Protein AF-A0A2D7BC66-F1 (afdb_monomer)

Mean predicted aligned error: 8.68 Å

Radius of gyration: 22.83 Å; Cα contacts (8 Å, |Δi|>4): 264; chains: 1; bounding box: 59×32×84 Å

Secondary structure (DSSP, 8-state):
--------------------PPPEEEP-SSHHHHHHHHHHHHHTTS---S-EEEEEEEEEEES-SSSSPPEEEEEEEEEE-GGGHHHHHHHT-SB-S-------SSS--TTSPPHHHHTTSEEE-SHHHHS-SSEEEEE-TTSSEEEEEEE--

Foldseek 3Di:
DDDDDDDDDPPPPPPPPPCQPWDKAFFDPDQVRQQVVLCVQQVVQDDDQAGWPGKGKMKIWHDPCPPHDIKIKIKMKTFGDLVRLVSVVVQLPDWDDDADDDDDPNDDDPPGDDPVQQVQWGWGQNCRRRVARDHTWTHGPVSTMIITIGMDD

pLDDT: mean 86.62, std 17.46, range [36.81, 98.62]

Structure (mmCIF, N/CA/C/O backbone):
data_AF-A0A2D7BC66-F1
#
_entry.id   AF-A0A2D7BC66-F1
#
loop_
_atom_site.group_PDB
_atom_site.id
_atom_site.type_symbol
_atom_site.label_atom_id
_atom_site.label_alt_id
_atom_site.label_comp_id
_atom_site.label_asym_id
_atom_site.label_entity_id
_atom_site.label_seq_id
_atom_site.pdbx_PDB_ins_code
_atom_site.Cartn_x
_atom_site.Cartn_y
_atom_site.Cartn_z
_atom_site.occupancy
_atom_site.B_iso_or_equiv
_atom_site.auth_seq_id
_atom_site.auth_comp_id
_atom_site.auth_asym_id
_atom_site.auth_atom_id
_atom_site.pdbx_PDB_model_num
ATOM 1 N N . MET A 1 1 ? 43.177 4.931 -70.851 1.00 42.09 1 MET A N 1
ATOM 2 C CA . MET A 1 1 ? 43.224 5.609 -69.537 1.00 42.09 1 MET A CA 1
ATOM 3 C C . MET A 1 1 ? 41.878 5.384 -68.865 1.00 42.09 1 MET A C 1
ATOM 5 O O . MET A 1 1 ? 40.874 5.801 -69.422 1.00 42.09 1 MET A O 1
ATOM 9 N N . LYS A 1 2 ? 41.834 4.591 -67.786 1.00 36.81 2 LYS A N 1
ATOM 10 C CA . LYS A 1 2 ? 40.596 4.188 -67.096 1.00 36.81 2 LYS A CA 1
ATOM 11 C C . LYS A 1 2 ? 40.455 5.025 -65.825 1.00 36.81 2 LYS A C 1
ATOM 13 O O . LYS A 1 2 ? 41.292 4.911 -64.937 1.00 36.81 2 LYS A O 1
ATOM 18 N N . THR A 1 3 ? 39.434 5.870 -65.764 1.00 42.66 3 THR A N 1
ATOM 19 C CA . THR A 1 3 ? 39.144 6.736 -64.616 1.00 42.66 3 THR A CA 1
ATOM 20 C C . THR A 1 3 ? 38.435 5.910 -63.540 1.00 42.66 3 THR A C 1
ATOM 22 O O . THR A 1 3 ? 37.313 5.449 -63.748 1.00 42.66 3 THR A O 1
ATOM 25 N N . GLN A 1 4 ? 39.114 5.658 -62.420 1.00 43.38 4 GLN A N 1
ATOM 26 C CA . GLN A 1 4 ? 38.549 4.981 -61.251 1.00 43.38 4 GLN A CA 1
ATOM 27 C C . GLN A 1 4 ? 37.604 5.930 -60.508 1.00 43.38 4 GLN A C 1
ATOM 29 O O . GLN A 1 4 ? 38.013 6.995 -60.054 1.00 43.38 4 GLN A O 1
ATOM 34 N N . TRP A 1 5 ? 36.348 5.516 -60.364 1.00 40.91 5 TRP A N 1
ATOM 35 C CA . TRP A 1 5 ? 35.372 6.148 -59.485 1.00 40.91 5 TRP A CA 1
ATOM 36 C C . TRP A 1 5 ? 35.546 5.574 -58.078 1.00 40.91 5 TRP A C 1
ATOM 38 O O . TRP A 1 5 ? 35.277 4.395 -57.851 1.00 40.91 5 TRP A O 1
ATOM 48 N N . VAL A 1 6 ? 36.026 6.387 -57.139 1.00 44.31 6 VAL A N 1
ATOM 49 C CA . VAL A 1 6 ? 36.094 6.019 -55.721 1.00 44.31 6 VAL A CA 1
ATOM 50 C C . VAL A 1 6 ? 34.747 6.361 -55.084 1.00 44.31 6 VAL A C 1
ATOM 52 O O . VAL A 1 6 ? 34.442 7.525 -54.841 1.00 44.31 6 VAL A O 1
ATOM 55 N N . PHE A 1 7 ? 33.928 5.339 -54.837 1.00 41.66 7 PHE A N 1
ATOM 56 C CA . PHE A 1 7 ? 32.741 5.442 -53.990 1.00 41.66 7 PHE A CA 1
ATOM 57 C C . PHE A 1 7 ? 33.187 5.517 -52.524 1.00 41.66 7 PHE A C 1
ATOM 59 O O . PHE A 1 7 ? 33.643 4.528 -51.955 1.00 41.66 7 PHE A O 1
ATOM 66 N N . ILE A 1 8 ? 33.067 6.696 -51.912 1.00 46.84 8 ILE A N 1
ATOM 67 C CA . ILE A 1 8 ? 33.225 6.868 -50.465 1.00 46.84 8 ILE A CA 1
ATOM 68 C C . ILE A 1 8 ? 31.926 6.384 -49.816 1.00 46.84 8 ILE A C 1
ATOM 70 O O . ILE A 1 8 ? 30.905 7.068 -49.856 1.00 46.84 8 ILE A O 1
ATOM 74 N N . LEU A 1 9 ? 31.954 5.175 -49.254 1.00 46.19 9 LEU A N 1
ATOM 75 C CA . LEU A 1 9 ? 30.860 4.637 -48.453 1.00 46.19 9 LEU A CA 1
ATOM 76 C C . LEU A 1 9 ? 30.915 5.303 -47.069 1.00 46.19 9 LEU A C 1
ATOM 78 O O . LEU A 1 9 ? 31.783 4.995 -46.253 1.00 46.19 9 LEU A O 1
ATOM 82 N N . ALA A 1 10 ? 30.014 6.252 -46.818 1.00 47.22 10 ALA A N 1
ATOM 83 C CA . ALA A 1 10 ? 29.831 6.847 -45.502 1.00 47.22 10 ALA A CA 1
ATOM 84 C C . ALA A 1 10 ? 29.221 5.799 -44.557 1.00 47.22 10 ALA A C 1
ATOM 86 O O . ALA A 1 10 ? 28.026 5.515 -44.617 1.00 47.22 10 ALA A O 1
ATOM 87 N N . ILE A 1 11 ? 30.046 5.204 -43.694 1.00 47.75 11 ILE A N 1
ATOM 88 C CA . ILE A 1 11 ? 29.576 4.357 -42.595 1.00 47.75 11 ILE A CA 1
ATOM 89 C C . ILE A 1 11 ? 29.098 5.297 -41.486 1.00 47.75 11 ILE A C 1
ATOM 91 O O . ILE A 1 11 ? 29.863 5.715 -40.618 1.00 47.75 11 ILE A O 1
ATOM 95 N N . SER A 1 12 ? 27.823 5.676 -41.540 1.00 49.38 12 SER A N 1
ATOM 96 C CA . SER A 1 12 ? 27.121 6.269 -40.407 1.00 49.38 12 SER A CA 1
ATOM 97 C C . SER A 1 12 ? 26.876 5.168 -39.377 1.00 49.38 12 SER A C 1
ATOM 99 O O . SER A 1 12 ? 25.958 4.359 -39.493 1.00 49.38 12 SER A O 1
ATOM 101 N N . ILE A 1 13 ? 27.746 5.110 -38.369 1.00 56.00 13 ILE A N 1
ATOM 102 C CA . ILE A 1 13 ? 27.524 4.307 -37.167 1.00 56.00 13 ILE A CA 1
ATOM 103 C C . ILE A 1 13 ? 26.340 4.950 -36.443 1.00 56.00 13 ILE A C 1
ATOM 105 O O . ILE A 1 13 ? 26.496 5.920 -35.702 1.00 56.00 13 ILE A O 1
ATOM 109 N N . TRP A 1 14 ? 25.139 4.438 -36.705 1.00 41.75 14 TRP A N 1
ATOM 110 C CA . TRP A 1 14 ? 23.977 4.679 -35.864 1.00 41.75 14 TRP A CA 1
ATOM 111 C C . TRP A 1 14 ? 24.278 4.044 -34.510 1.00 41.75 14 TRP A C 1
ATOM 113 O O . TRP A 1 14 ? 24.073 2.851 -34.302 1.00 41.75 14 TRP A O 1
ATOM 123 N N . LEU A 1 15 ? 24.824 4.847 -33.598 1.00 44.25 15 LEU A N 1
ATOM 124 C CA . LEU A 1 15 ? 24.768 4.567 -32.175 1.00 44.25 15 LEU A CA 1
ATOM 125 C C . LEU A 1 15 ? 23.282 4.540 -31.818 1.00 44.25 15 LEU A C 1
ATOM 127 O O . LEU A 1 15 ? 22.674 5.580 -31.571 1.00 44.25 15 LEU A O 1
ATOM 131 N N . THR A 1 16 ? 22.674 3.355 -31.853 1.00 49.94 16 THR A N 1
ATOM 132 C CA . THR A 1 16 ? 21.426 3.103 -31.142 1.00 49.94 16 THR A CA 1
ATOM 133 C C . THR A 1 16 ? 21.728 3.419 -29.687 1.00 49.94 16 THR A C 1
ATOM 135 O O . THR A 1 16 ? 22.403 2.641 -29.010 1.00 49.94 16 THR A O 1
ATOM 138 N N . GLY A 1 17 ? 21.334 4.612 -29.241 1.00 42.91 17 GLY A N 1
ATOM 139 C CA . GLY A 1 17 ? 21.407 4.969 -27.837 1.00 42.91 17 GLY A CA 1
ATOM 140 C C . GLY A 1 17 ? 20.701 3.868 -27.064 1.00 42.91 17 GLY A C 1
ATOM 141 O O . GLY A 1 17 ? 19.546 3.566 -27.357 1.00 42.91 17 GLY A O 1
ATOM 142 N N . CYS A 1 18 ? 21.415 3.216 -26.145 1.00 50.28 18 CYS A N 1
ATOM 143 C CA . CYS A 1 18 ? 20.772 2.356 -25.167 1.00 50.28 18 CYS A CA 1
ATOM 144 C C . CYS A 1 18 ? 19.697 3.200 -24.491 1.00 50.28 18 CYS A C 1
ATOM 146 O O . CYS A 1 18 ? 20.008 4.199 -23.837 1.00 50.28 18 CYS A O 1
ATOM 148 N N . ASP A 1 19 ? 18.441 2.832 -24.718 1.00 47.06 19 ASP A N 1
ATOM 149 C CA . ASP A 1 19 ? 17.304 3.446 -24.064 1.00 47.06 19 ASP A CA 1
ATOM 150 C C . ASP A 1 19 ? 17.371 3.022 -22.593 1.00 47.06 19 ASP A C 1
ATOM 152 O O . ASP A 1 19 ? 16.852 1.991 -22.182 1.00 47.06 19 ASP A O 1
ATOM 156 N N . ASN A 1 20 ? 18.127 3.786 -21.803 1.00 53.03 20 ASN A N 1
ATOM 157 C CA . ASN A 1 20 ? 18.255 3.619 -20.357 1.00 53.03 20 ASN A CA 1
ATOM 158 C C . ASN A 1 20 ? 17.005 4.163 -19.637 1.00 53.03 20 ASN A C 1
ATOM 160 O O . ASN A 1 20 ? 17.073 4.509 -18.453 1.00 53.03 20 ASN A O 1
ATOM 164 N N . SER A 1 21 ? 15.881 4.311 -20.352 1.00 54.81 21 SER A N 1
ATOM 165 C CA . SER A 1 21 ? 14.632 4.754 -19.764 1.00 54.81 21 SER A CA 1
ATOM 166 C C . SER A 1 21 ? 14.136 3.677 -18.793 1.00 54.81 21 SER A C 1
ATOM 168 O O . SER A 1 21 ? 14.064 2.488 -19.109 1.00 54.81 21 SER A O 1
ATOM 170 N N . PRO A 1 22 ? 13.879 4.060 -17.542 1.00 60.94 22 PRO A N 1
ATOM 171 C CA . PRO A 1 22 ? 13.670 3.082 -16.494 1.00 60.94 22 PRO A CA 1
ATOM 172 C C . PRO A 1 22 ? 12.237 2.506 -16.607 1.00 60.94 22 PRO A C 1
ATOM 174 O O . PRO A 1 22 ? 11.281 3.242 -16.831 1.00 60.94 22 PRO A O 1
ATOM 177 N N . TYR A 1 23 ? 12.073 1.186 -16.469 1.00 80.94 23 TYR A N 1
ATOM 178 C CA . TYR A 1 23 ? 10.820 0.468 -16.772 1.00 80.94 23 TYR A CA 1
ATOM 179 C C . TYR A 1 23 ? 9.743 0.691 -15.691 1.00 80.94 23 TYR A C 1
ATOM 181 O O . TYR A 1 23 ? 10.063 0.835 -14.503 1.00 80.94 23 TYR A O 1
ATOM 189 N N . VAL A 1 24 ? 8.471 0.748 -16.103 1.00 88.19 24 VAL A N 1
ATOM 190 C CA . VAL A 1 24 ? 7.298 0.777 -15.213 1.00 88.19 24 VAL A CA 1
ATOM 191 C C . VAL A 1 24 ? 6.487 -0.482 -15.467 1.00 88.19 24 VAL A C 1
ATOM 193 O O . VAL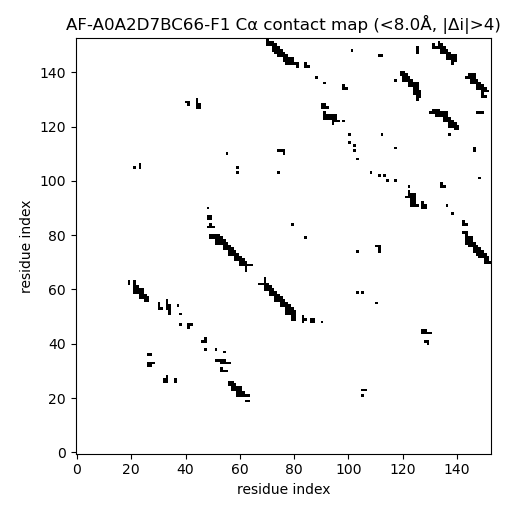 A 1 24 ? 5.986 -0.692 -16.569 1.00 88.19 24 VAL A O 1
ATOM 196 N N . HIS A 1 25 ? 6.343 -1.301 -14.435 1.00 89.81 25 HIS A N 1
ATOM 197 C CA . HIS A 1 25 ? 5.449 -2.440 -14.446 1.00 89.81 25 HIS A CA 1
ATOM 198 C C . HIS A 1 25 ? 4.093 -2.029 -13.868 1.00 89.81 25 HIS A C 1
ATOM 200 O O . HIS A 1 25 ? 4.002 -1.594 -12.717 1.00 89.81 25 HIS A O 1
ATOM 206 N N . THR A 1 26 ? 3.042 -2.161 -14.669 1.00 90.25 26 THR A N 1
ATOM 207 C CA . THR A 1 26 ? 1.653 -2.006 -14.232 1.00 90.25 26 THR A CA 1
ATOM 208 C C . THR A 1 26 ? 1.059 -3.376 -13.952 1.00 90.25 26 THR A C 1
ATOM 210 O O . THR A 1 26 ? 1.244 -4.308 -14.735 1.00 90.25 26 THR A O 1
ATOM 213 N N . PHE A 1 27 ? 0.314 -3.493 -12.861 1.00 90.81 27 PHE A N 1
ATOM 214 C CA . PHE A 1 27 ? -0.370 -4.730 -12.509 1.00 90.81 27 PHE A CA 1
ATOM 215 C C . PHE A 1 27 ? -1.837 -4.618 -12.904 1.00 90.81 27 PHE A C 1
ATOM 217 O O . PHE A 1 27 ? -2.475 -3.656 -12.495 1.00 90.81 27 PHE A O 1
ATOM 224 N N . GLY A 1 28 ? -2.361 -5.603 -13.639 1.00 89.38 28 GLY A N 1
ATOM 225 C CA . GLY A 1 28 ? -3.777 -5.689 -14.018 1.00 89.38 28 GLY A CA 1
ATOM 226 C C . GLY A 1 28 ? -4.261 -4.569 -14.949 1.00 89.38 28 GLY A C 1
ATOM 227 O O . GLY A 1 28 ? -3.931 -3.395 -14.791 1.00 89.38 28 GLY A O 1
ATOM 228 N N . GLU A 1 29 ? -5.105 -4.911 -15.913 1.00 89.50 29 GLU A N 1
ATOM 229 C CA . GLU A 1 29 ? -5.754 -3.925 -16.784 1.00 89.50 29 GLU A CA 1
ATOM 230 C C . GLU A 1 29 ? -7.043 -3.396 -16.136 1.00 89.50 29 GLU A C 1
ATOM 232 O O . GLU A 1 29 ? -7.424 -2.237 -16.314 1.00 89.50 29 GLU A O 1
ATOM 237 N N . THR A 1 30 ? -7.682 -4.214 -15.297 1.00 94.75 30 THR A N 1
ATOM 238 C CA . THR A 1 30 ? -8.934 -3.889 -14.603 1.00 94.75 30 THR A CA 1
ATOM 239 C C . THR A 1 30 ? -8.756 -3.735 -13.090 1.00 94.75 30 THR A C 1
ATOM 241 O O . THR A 1 30 ? -7.817 -4.261 -12.492 1.00 94.75 30 THR A O 1
ATOM 244 N N . SER A 1 31 ? -9.699 -3.041 -12.440 1.00 94.06 31 SER A N 1
ATOM 245 C CA . SER A 1 31 ? -9.734 -2.931 -10.971 1.00 94.06 31 SER A CA 1
ATOM 246 C C . SER A 1 31 ? -9.802 -4.314 -10.299 1.00 94.06 31 SER A C 1
ATOM 248 O O . SER A 1 31 ? -9.046 -4.586 -9.369 1.00 94.06 31 SER A O 1
ATOM 250 N N . ALA A 1 32 ? -10.606 -5.243 -10.833 1.00 96.62 32 ALA A N 1
ATOM 251 C CA . ALA A 1 32 ? -10.721 -6.600 -10.294 1.00 96.62 32 ALA A CA 1
ATOM 252 C C . ALA A 1 32 ? -9.390 -7.375 -10.338 1.00 96.62 32 ALA A C 1
ATOM 254 O O . ALA A 1 32 ? -9.033 -8.051 -9.373 1.00 96.62 32 ALA A O 1
ATOM 255 N N . GLU A 1 33 ? -8.625 -7.245 -11.424 1.00 97.62 33 GLU A N 1
ATOM 256 C CA . GLU A 1 33 ? -7.297 -7.858 -11.534 1.00 97.62 33 GLU A CA 1
ATOM 257 C C . GLU A 1 33 ? -6.303 -7.238 -10.551 1.00 97.62 33 GLU A C 1
ATOM 259 O O . GLU A 1 33 ? -5.544 -7.964 -9.911 1.00 97.62 33 GLU A O 1
ATOM 264 N N . ARG A 1 34 ? -6.333 -5.913 -10.360 1.00 97.75 34 ARG A N 1
ATOM 265 C CA . ARG A 1 34 ? -5.494 -5.233 -9.360 1.00 97.75 34 ARG A CA 1
ATOM 266 C C . ARG A 1 34 ? -5.819 -5.677 -7.942 1.00 97.75 34 ARG A C 1
ATOM 268 O O . ARG A 1 34 ? -4.910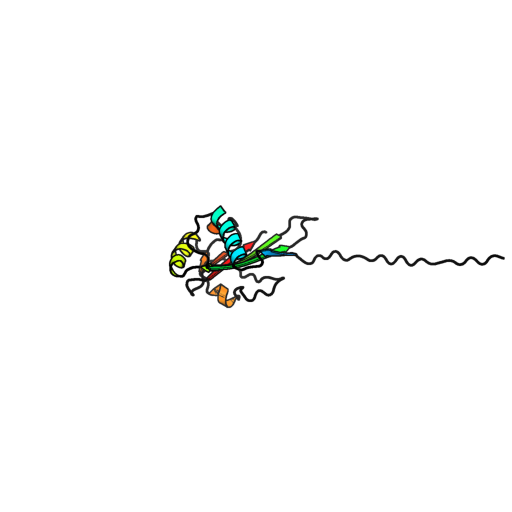 -5.935 -7.151 1.00 97.75 34 ARG A O 1
ATOM 275 N N . VAL A 1 35 ? -7.103 -5.827 -7.628 1.00 98.19 35 VAL A N 1
ATOM 276 C CA . VAL A 1 35 ? -7.566 -6.371 -6.348 1.00 98.19 35 VAL A CA 1
ATOM 277 C C . VAL A 1 35 ? -7.070 -7.803 -6.156 1.00 98.19 35 VAL A C 1
ATOM 279 O O . VAL A 1 35 ? -6.573 -8.128 -5.075 1.00 98.19 35 VAL A O 1
ATOM 282 N N . ALA A 1 36 ? -7.141 -8.649 -7.187 1.00 97.75 36 ALA A N 1
ATOM 283 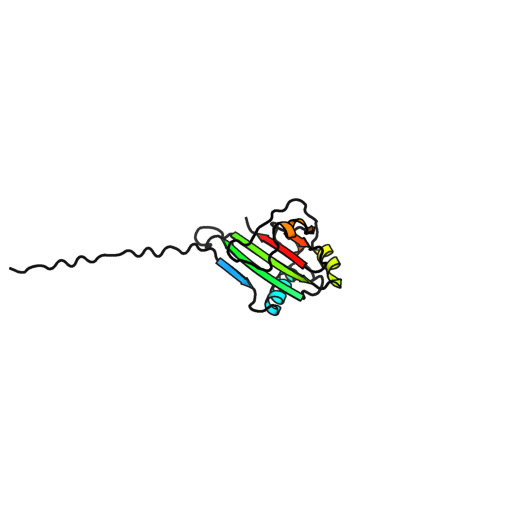C CA . ALA A 1 36 ? -6.628 -10.017 -7.130 1.00 97.75 36 ALA A CA 1
ATOM 284 C C . ALA A 1 36 ? -5.108 -10.048 -6.896 1.00 97.75 36 ALA A C 1
ATOM 286 O O . ALA A 1 36 ? -4.644 -10.733 -5.984 1.00 97.75 36 ALA A O 1
ATOM 287 N N . VAL A 1 37 ? -4.340 -9.232 -7.627 1.00 97.12 37 VAL A N 1
ATOM 288 C CA . VAL A 1 37 ? -2.885 -9.099 -7.443 1.00 97.12 37 VAL A CA 1
ATOM 289 C C . VAL A 1 37 ? -2.544 -8.682 -6.013 1.00 97.12 37 VAL A C 1
ATOM 291 O O . VAL A 1 37 ? -1.719 -9.323 -5.358 1.00 97.12 37 VAL A O 1
ATOM 294 N N . MET A 1 38 ? -3.185 -7.634 -5.492 1.00 97.31 38 MET A N 1
ATOM 295 C CA . MET A 1 38 ? -2.921 -7.157 -4.132 1.00 97.31 38 MET A CA 1
ATOM 296 C C . MET A 1 38 ? -3.334 -8.177 -3.074 1.00 97.31 38 MET A C 1
ATOM 298 O O . MET A 1 38 ? -2.618 -8.372 -2.088 1.00 97.31 38 MET A O 1
ATOM 302 N N . THR A 1 39 ? -4.445 -8.873 -3.303 1.00 97.12 39 THR A N 1
ATOM 303 C CA . THR A 1 39 ? -4.893 -9.978 -2.456 1.00 97.12 39 THR A CA 1
ATOM 304 C C . THR A 1 39 ? -3.829 -11.070 -2.386 1.00 97.12 39 THR A C 1
ATOM 306 O O . THR A 1 39 ? -3.470 -11.495 -1.287 1.00 97.12 39 THR A O 1
ATOM 309 N N . ASP A 1 40 ? -3.271 -11.482 -3.523 1.00 96.06 40 ASP A N 1
ATOM 310 C CA . ASP A 1 40 ? -2.238 -12.517 -3.593 1.00 96.06 40 ASP A CA 1
ATOM 311 C C . ASP A 1 40 ? -0.919 -12.083 -2.952 1.00 96.06 40 ASP A C 1
ATOM 313 O O . ASP A 1 40 ? -0.253 -12.887 -2.295 1.00 96.06 40 ASP A O 1
ATOM 317 N N . ILE A 1 41 ? -0.522 -10.818 -3.110 1.00 94.75 41 ILE A N 1
ATOM 318 C CA . ILE A 1 41 ? 0.679 -10.272 -2.464 1.00 94.75 41 ILE A CA 1
ATOM 319 C C . ILE A 1 41 ? 0.540 -10.334 -0.938 1.00 94.75 41 ILE A C 1
ATOM 321 O O . ILE A 1 41 ? 1.448 -10.822 -0.262 1.00 94.75 41 ILE A O 1
ATOM 325 N N . ILE A 1 42 ? -0.594 -9.884 -0.398 1.00 95.69 42 ILE A N 1
ATOM 326 C CA . ILE A 1 42 ? -0.814 -9.769 1.051 1.00 95.69 42 ILE A CA 1
ATOM 327 C C . ILE A 1 42 ? -1.048 -11.145 1.687 1.00 95.69 42 ILE A C 1
ATOM 329 O O . ILE A 1 42 ? -0.463 -11.451 2.730 1.00 95.69 42 ILE A O 1
ATOM 333 N N . LYS A 1 43 ? -1.825 -12.024 1.034 1.00 96.31 43 LYS A N 1
ATOM 334 C CA . LYS A 1 43 ? -2.121 -13.381 1.532 1.00 96.31 43 LYS A CA 1
ATOM 335 C C . LYS A 1 43 ? -0.889 -14.272 1.668 1.00 96.31 43 LYS A C 1
ATOM 337 O O . LYS A 1 43 ? -0.896 -15.214 2.454 1.00 96.31 43 LYS A O 1
ATOM 342 N N . LYS A 1 44 ? 0.201 -13.962 0.960 1.00 95.62 44 LYS A N 1
ATOM 343 C CA . LYS A 1 44 ? 1.499 -14.637 1.135 1.00 95.62 44 LYS A CA 1
ATOM 344 C C . LYS A 1 44 ? 2.170 -14.332 2.479 1.00 95.62 44 LYS A C 1
ATOM 346 O O . LYS A 1 44 ? 3.229 -14.904 2.755 1.00 95.62 44 LYS A O 1
ATOM 351 N N . ARG A 1 45 ? 1.651 -13.386 3.268 1.00 94.62 45 ARG A N 1
ATOM 352 C CA . ARG A 1 45 ? 2.273 -12.902 4.511 1.00 94.62 45 ARG A CA 1
ATOM 353 C C . ARG A 1 45 ? 1.325 -12.936 5.698 1.00 94.62 45 ARG A C 1
ATOM 355 O O . ARG A 1 45 ? 1.740 -13.355 6.773 1.00 94.62 45 ARG A O 1
ATOM 362 N N . ILE A 1 46 ? 0.077 -12.527 5.497 1.00 94.25 46 ILE A N 1
ATOM 363 C CA . ILE A 1 46 ? -0.947 -12.501 6.541 1.00 94.25 46 ILE A CA 1
ATOM 364 C C . ILE A 1 46 ? -2.277 -13.028 6.008 1.00 94.25 46 ILE A C 1
ATOM 366 O O . ILE A 1 46 ? -2.547 -12.960 4.811 1.00 94.25 46 ILE A O 1
ATOM 370 N N . SER A 1 47 ? -3.143 -13.498 6.905 1.00 95.06 47 SER A N 1
ATOM 371 C CA . SER A 1 47 ? -4.560 -13.655 6.573 1.00 95.06 47 SER A CA 1
ATOM 372 C C . SER A 1 47 ? -5.138 -12.296 6.188 1.00 95.06 47 SER A C 1
ATOM 374 O O . SER A 1 47 ? -4.851 -11.296 6.847 1.00 95.06 47 SER A O 1
ATOM 376 N N . LEU A 1 48 ? -5.934 -12.256 5.119 1.00 95.25 48 LEU A N 1
ATOM 377 C CA . LEU A 1 48 ? -6.505 -11.004 4.634 1.00 95.25 48 LEU A CA 1
ATOM 378 C C . LEU A 1 48 ? -7.449 -10.420 5.710 1.00 95.25 48 LEU A C 1
ATOM 380 O O . LEU A 1 48 ? -8.406 -11.108 6.069 1.00 95.25 48 LEU A O 1
ATOM 384 N N . PRO A 1 49 ? -7.208 -9.197 6.228 1.00 95.12 49 PRO A N 1
ATOM 385 C CA . PRO A 1 49 ? -7.991 -8.645 7.342 1.00 95.12 49 PRO A CA 1
ATOM 386 C C . PRO A 1 49 ? -9.460 -8.350 7.015 1.00 95.12 49 PRO A C 1
ATOM 388 O O . PRO A 1 49 ? -10.268 -8.212 7.927 1.00 95.12 49 PRO A O 1
ATOM 391 N N . GLY A 1 50 ? -9.786 -8.223 5.730 1.00 95.38 50 GLY A N 1
ATOM 392 C CA . GLY A 1 50 ? -11.106 -7.867 5.228 1.00 95.38 50 GLY A CA 1
ATOM 393 C C . GLY A 1 50 ? -11.094 -7.717 3.711 1.00 95.38 50 GLY A C 1
ATOM 394 O O . GLY A 1 50 ? -10.090 -8.023 3.060 1.00 95.38 50 GLY A O 1
ATOM 395 N N . SER A 1 51 ? -12.187 -7.229 3.134 1.00 94.38 51 SER A N 1
ATOM 396 C CA . SER A 1 51 ? -12.291 -7.096 1.674 1.00 94.38 51 SER A CA 1
ATOM 397 C C . SER A 1 51 ? -11.514 -5.886 1.146 1.00 94.38 51 SER A C 1
ATOM 399 O O . SER A 1 51 ? -11.546 -4.802 1.733 1.00 94.38 51 SER A O 1
ATOM 401 N N . ILE A 1 52 ? -10.836 -6.069 0.010 1.00 97.94 52 ILE A N 1
ATOM 402 C CA . ILE A 1 52 ? -10.280 -4.975 -0.796 1.00 97.94 52 ILE A CA 1
ATOM 403 C C . ILE A 1 52 ? -11.324 -4.635 -1.862 1.00 97.94 52 ILE A C 1
ATOM 405 O O . ILE A 1 52 ? -11.703 -5.500 -2.648 1.00 97.94 52 ILE A O 1
ATOM 409 N N . LEU A 1 53 ? -11.794 -3.391 -1.864 1.00 98.12 53 LEU A N 1
ATOM 410 C CA . LEU A 1 53 ? -12.812 -2.884 -2.787 1.00 98.12 53 LEU A CA 1
ATOM 411 C C . LEU A 1 53 ? -12.210 -2.380 -4.090 1.00 98.12 53 LEU A C 1
ATOM 413 O O . LEU A 1 53 ? -12.800 -2.551 -5.151 1.00 98.12 53 LEU A O 1
ATOM 417 N N . ASP A 1 54 ? -11.043 -1.753 -3.992 1.00 98.31 54 ASP A N 1
ATOM 418 C CA . ASP A 1 54 ? -10.295 -1.266 -5.138 1.00 98.31 54 ASP A CA 1
ATOM 419 C C . ASP A 1 54 ? -8.801 -1.257 -4.823 1.00 98.31 54 ASP A C 1
ATOM 421 O O . ASP A 1 54 ? -8.383 -1.174 -3.659 1.00 98.31 54 ASP A O 1
ATOM 425 N N . ALA A 1 55 ? -7.995 -1.349 -5.871 1.00 98.00 55 ALA A N 1
ATOM 426 C CA . ALA A 1 55 ? -6.554 -1.330 -5.774 1.00 98.00 55 ALA A CA 1
ATOM 427 C C . ALA A 1 55 ? -5.948 -0.620 -6.980 1.00 98.00 55 ALA A C 1
ATOM 429 O O . ALA A 1 55 ? -6.331 -0.851 -8.121 1.00 98.00 55 ALA A O 1
ATOM 430 N N . GLU A 1 56 ? -4.924 0.178 -6.722 1.00 97.81 56 GLU A N 1
ATOM 431 C CA . GLU A 1 56 ? -4.040 0.751 -7.727 1.00 97.81 56 GLU A CA 1
ATOM 432 C C . GLU A 1 56 ? -2.614 0.370 -7.359 1.00 97.81 56 GLU A C 1
ATOM 434 O O . GLU A 1 56 ? -2.239 0.488 -6.192 1.00 97.81 56 GLU A O 1
ATOM 439 N N . CYS A 1 57 ? -1.812 -0.116 -8.307 1.00 96.19 57 CYS A N 1
ATOM 440 C CA . CYS A 1 57 ? -0.413 -0.423 -8.027 1.00 96.19 57 CYS A CA 1
ATOM 441 C C . CYS A 1 57 ? 0.478 -0.395 -9.268 1.00 96.19 57 CYS A C 1
ATOM 443 O O . CYS A 1 57 ? 0.065 -0.764 -10.368 1.00 96.19 57 CYS A O 1
ATOM 445 N N . ILE A 1 58 ? 1.723 0.030 -9.060 1.00 95.50 58 ILE A N 1
ATOM 446 C CA . ILE A 1 58 ? 2.803 -0.017 -10.047 1.00 95.50 58 ILE A CA 1
ATOM 447 C C . ILE A 1 58 ? 4.126 -0.383 -9.369 1.00 95.50 58 ILE A C 1
ATOM 449 O O . ILE A 1 58 ? 4.310 -0.161 -8.169 1.00 95.50 58 ILE A O 1
ATOM 453 N N . GLU A 1 59 ? 5.082 -0.878 -10.148 1.00 94.62 59 GLU A N 1
ATOM 454 C CA . GLU A 1 59 ? 6.477 -1.008 -9.734 1.00 94.62 59 GLU A CA 1
ATOM 455 C C . GLU A 1 59 ? 7.389 -0.298 -10.733 1.00 94.62 59 GLU A C 1
ATOM 457 O O . GLU A 1 59 ? 7.370 -0.556 -11.934 1.00 94.62 59 GLU A O 1
ATOM 462 N N . GLU A 1 60 ? 8.199 0.626 -10.238 1.00 93.50 60 GLU A N 1
ATOM 463 C CA . GLU A 1 60 ? 9.229 1.290 -11.017 1.00 93.50 60 G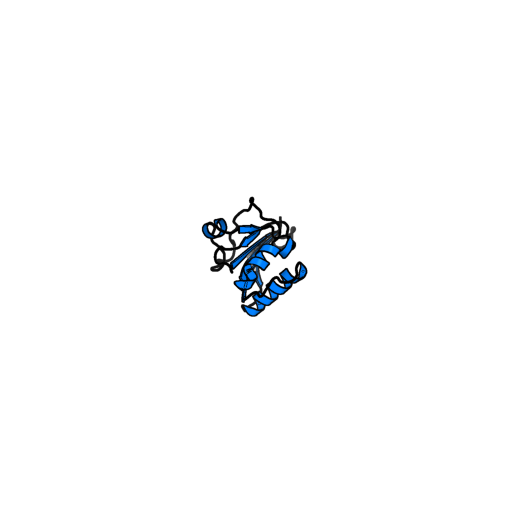LU A CA 1
ATOM 464 C C . GLU A 1 60 ? 10.556 0.543 -10.855 1.00 93.50 60 GLU A C 1
ATOM 466 O O . GLU A 1 60 ? 11.066 0.442 -9.741 1.00 93.50 60 GLU A O 1
ATOM 471 N N . GLN A 1 61 ? 11.153 0.103 -11.965 1.00 90.31 61 GLN A N 1
ATOM 472 C CA . GLN A 1 61 ? 12.470 -0.541 -11.999 1.00 90.31 61 GLN A CA 1
ATOM 473 C C . GLN A 1 61 ? 13.564 0.430 -12.464 1.00 90.31 61 GLN A C 1
ATOM 475 O O . GLN A 1 61 ? 13.459 1.047 -13.526 1.00 90.31 61 GLN A O 1
ATOM 480 N N . TYR A 1 62 ? 14.620 0.585 -11.681 1.00 85.31 62 TYR A N 1
ATOM 481 C CA . TYR A 1 62 ? 15.781 1.421 -11.960 1.00 85.31 62 TYR A CA 1
ATOM 482 C C . TYR A 1 62 ? 16.987 0.530 -12.266 1.00 85.31 62 TYR A C 1
ATOM 484 O O . TYR A 1 62 ? 17.295 -0.390 -11.514 1.00 85.31 62 TYR A O 1
ATOM 492 N N . GLY A 1 63 ? 17.659 0.802 -13.385 1.00 79.31 63 GLY A N 1
ATOM 493 C CA . GLY A 1 63 ? 18.679 -0.093 -13.935 1.00 79.31 63 GLY A CA 1
ATOM 494 C C . GLY A 1 63 ? 18.068 -1.259 -14.715 1.00 79.31 63 GLY A C 1
ATOM 495 O O . GLY A 1 63 ? 16.954 -1.705 -14.439 1.00 79.31 63 GLY A O 1
ATOM 496 N N . ASP A 1 64 ? 18.805 -1.756 -15.701 1.00 72.88 64 ASP A N 1
ATOM 497 C CA . ASP A 1 64 ? 18.354 -2.785 -16.647 1.00 72.88 64 ASP A CA 1
ATOM 498 C C . ASP A 1 64 ? 18.675 -4.222 -16.200 1.00 72.88 64 ASP A C 1
ATOM 500 O O . ASP A 1 64 ? 18.356 -5.181 -16.904 1.00 72.88 64 ASP A O 1
ATOM 504 N N . GLY A 1 65 ? 19.331 -4.380 -15.046 1.00 73.50 65 GLY A N 1
ATOM 505 C CA . GLY A 1 65 ? 19.748 -5.675 -14.513 1.00 73.50 65 GLY A CA 1
ATOM 506 C C . GLY A 1 65 ? 20.909 -6.317 -15.280 1.00 73.50 65 GLY A C 1
ATOM 507 O O . GLY A 1 65 ? 21.319 -7.427 -14.942 1.00 73.50 65 GLY A O 1
ATOM 508 N N . ARG A 1 66 ? 21.440 -5.662 -16.326 1.00 74.12 66 ARG A N 1
ATOM 509 C CA . ARG A 1 66 ? 22.497 -6.215 -17.190 1.00 74.12 66 ARG A CA 1
ATOM 510 C C . ARG A 1 66 ? 23.890 -5.940 -16.639 1.00 74.12 66 ARG A C 1
ATOM 512 O O . ARG A 1 66 ? 24.757 -6.802 -16.740 1.00 74.12 66 ARG A O 1
ATOM 519 N N . PHE A 1 67 ? 24.095 -4.771 -16.032 1.00 71.94 67 PHE A N 1
ATOM 520 C CA . PHE A 1 67 ? 25.376 -4.354 -15.442 1.00 71.94 67 PHE A CA 1
ATOM 521 C C . PHE A 1 67 ? 25.266 -4.027 -13.945 1.00 71.94 67 PHE A C 1
ATOM 523 O O . PHE A 1 67 ? 25.829 -3.048 -13.463 1.00 71.94 67 PHE A O 1
ATOM 530 N N . GLY A 1 68 ? 24.534 -4.857 -13.202 1.00 73.12 68 GLY A N 1
ATOM 531 C CA . GLY A 1 68 ? 24.326 -4.718 -11.759 1.00 73.12 68 GLY A CA 1
ATOM 532 C C . GLY A 1 68 ? 22.894 -5.069 -11.355 1.00 73.12 68 GLY A C 1
ATOM 533 O O . GLY A 1 68 ? 22.059 -5.296 -12.232 1.00 73.12 68 GLY A O 1
ATOM 534 N N . PRO A 1 69 ? 22.593 -5.149 -10.049 1.00 78.25 69 PRO A N 1
ATOM 535 C CA . PRO A 1 69 ? 21.226 -5.351 -9.589 1.00 78.25 69 PRO A CA 1
ATOM 536 C C . PRO A 1 69 ? 20.341 -4.171 -10.008 1.00 78.25 69 PRO A C 1
ATOM 538 O O . PRO A 1 69 ? 20.782 -3.022 -10.014 1.00 78.25 69 PRO A O 1
ATOM 541 N N . SER A 1 70 ? 19.090 -4.464 -10.359 1.00 86.50 70 SER A N 1
ATOM 542 C CA . SER A 1 70 ? 18.070 -3.430 -10.519 1.00 86.50 70 SER A CA 1
ATOM 543 C C . SER A 1 70 ? 17.468 -3.065 -9.173 1.00 86.50 70 SER A C 1
ATOM 545 O O . SER A 1 70 ? 17.227 -3.939 -8.337 1.00 86.50 70 SER A O 1
ATOM 547 N N . ASP A 1 71 ? 17.133 -1.789 -9.032 1.00 89.19 71 ASP A N 1
ATOM 548 C CA . ASP A 1 71 ? 16.337 -1.289 -7.927 1.00 89.19 71 ASP A CA 1
ATOM 549 C C . ASP A 1 71 ? 14.859 -1.221 -8.276 1.00 89.19 71 ASP A C 1
ATOM 551 O O . ASP A 1 71 ? 14.480 -0.899 -9.397 1.00 89.19 71 ASP A O 1
ATOM 555 N N . PHE A 1 72 ? 14.002 -1.462 -7.295 1.00 92.19 72 PHE A N 1
ATOM 556 C CA . PHE A 1 72 ? 12.559 -1.478 -7.463 1.00 92.19 72 PHE A CA 1
ATOM 557 C C . PHE A 1 72 ? 11.913 -0.553 -6.445 1.00 92.19 72 PHE A C 1
ATOM 559 O O . PHE A 1 72 ? 12.242 -0.591 -5.261 1.00 92.19 72 PHE A O 1
ATOM 566 N N . THR A 1 73 ? 10.965 0.268 -6.888 1.00 95.12 73 THR A N 1
ATOM 567 C CA . THR A 1 73 ? 10.074 1.034 -6.010 1.00 95.12 73 THR A CA 1
ATOM 568 C C . THR A 1 73 ? 8.634 0.694 -6.350 1.00 95.12 73 THR A C 1
ATOM 570 O O . THR A 1 73 ? 8.171 0.954 -7.454 1.00 95.12 73 THR A O 1
ATOM 573 N N . PHE A 1 74 ? 7.931 0.109 -5.392 1.00 96.19 74 PHE A N 1
ATOM 574 C CA . PHE A 1 74 ? 6.541 -0.293 -5.513 1.00 96.19 74 PHE A CA 1
ATOM 575 C C . PHE A 1 74 ? 5.641 0.729 -4.825 1.00 96.19 74 PHE A C 1
ATOM 577 O O . PHE A 1 74 ? 5.861 1.070 -3.657 1.00 96.19 74 PHE A O 1
ATOM 584 N N . PHE A 1 75 ? 4.623 1.170 -5.553 1.00 97.25 75 PHE A N 1
ATOM 585 C CA . PHE A 1 75 ? 3.596 2.093 -5.097 1.00 97.25 75 PHE A CA 1
ATOM 586 C C . PHE A 1 75 ? 2.251 1.389 -5.186 1.00 97.25 75 PHE A C 1
ATOM 588 O O . PHE A 1 75 ? 1.927 0.834 -6.236 1.00 97.25 75 PHE A O 1
ATOM 595 N N . ALA A 1 76 ? 1.452 1.439 -4.124 1.00 97.81 76 ALA A N 1
ATOM 596 C CA . ALA A 1 76 ? 0.079 0.965 -4.177 1.00 97.81 76 ALA A CA 1
ATOM 597 C C . ALA A 1 76 ? -0.876 1.795 -3.321 1.00 97.81 76 ALA A C 1
ATOM 599 O O . ALA A 1 76 ? -0.511 2.316 -2.270 1.00 97.81 76 ALA A O 1
ATOM 600 N N . LYS A 1 77 ? -2.126 1.870 -3.758 1.00 98.31 77 LYS A N 1
ATOM 601 C CA . LYS A 1 77 ? -3.257 2.376 -2.989 1.00 98.31 77 LYS A CA 1
ATOM 602 C C . LYS A 1 77 ? -4.302 1.275 -2.913 1.00 98.31 77 LYS A C 1
ATOM 604 O O . LYS A 1 77 ? -4.641 0.680 -3.928 1.00 98.31 77 LYS A O 1
ATOM 609 N N . LEU A 1 78 ? -4.827 1.035 -1.722 1.00 98.38 78 LEU A N 1
ATOM 610 C CA . LEU A 1 78 ? -5.978 0.175 -1.490 1.00 98.38 78 LEU A CA 1
ATOM 611 C C . LEU A 1 78 ? -7.144 1.012 -0.985 1.00 98.38 78 LEU A C 1
ATOM 613 O O . LEU A 1 78 ? -6.954 1.934 -0.188 1.00 98.38 78 LEU A O 1
ATOM 617 N N . VAL A 1 79 ? -8.344 0.634 -1.402 1.00 98.56 79 VAL A N 1
ATOM 618 C CA . VAL A 1 79 ? -9.594 1.024 -0.754 1.00 98.56 79 VAL A CA 1
ATOM 619 C C . VAL A 1 79 ? -10.178 -0.233 -0.132 1.00 98.56 79 VAL A C 1
ATOM 621 O O . VAL A 1 79 ? -10.389 -1.227 -0.824 1.00 98.56 79 VAL A O 1
ATOM 624 N N . VAL A 1 80 ? -10.418 -0.207 1.175 1.00 98.44 80 VAL A N 1
ATOM 625 C CA . VAL A 1 80 ? -10.998 -1.336 1.914 1.00 98.44 80 VAL A CA 1
ATOM 626 C C . VAL A 1 80 ? -12.374 -0.981 2.473 1.00 98.44 80 VAL A C 1
ATOM 628 O O . VAL A 1 80 ? -12.779 0.188 2.514 1.00 98.44 80 VAL A O 1
ATOM 631 N N . GLU A 1 81 ? -13.106 -1.998 2.914 1.00 97.75 81 GLU A N 1
ATOM 632 C CA . GLU A 1 81 ? -14.364 -1.803 3.633 1.00 97.75 81 GLU A CA 1
ATOM 633 C C . GLU A 1 81 ? -14.152 -1.005 4.929 1.00 97.75 81 GLU A C 1
ATOM 635 O O . GLU A 1 81 ? -13.248 -1.303 5.715 1.00 97.75 81 GLU A O 1
ATOM 640 N N . LYS A 1 82 ? -15.013 -0.007 5.192 1.00 96.75 82 LYS A N 1
ATOM 641 C CA . LYS A 1 82 ? -14.926 0.824 6.418 1.00 96.75 82 LYS A CA 1
ATOM 642 C C . LYS A 1 82 ? -14.980 -0.019 7.683 1.00 96.75 82 LYS A C 1
ATOM 644 O O . LYS A 1 82 ? -14.265 0.262 8.643 1.00 96.75 82 LYS A O 1
ATOM 649 N N . ALA A 1 83 ? -15.841 -1.036 7.676 1.00 97.19 83 ALA A N 1
ATOM 650 C CA . ALA A 1 83 ? -16.029 -1.939 8.804 1.00 97.19 83 ALA A CA 1
ATOM 651 C C . ALA A 1 83 ? -14.744 -2.712 9.149 1.00 97.19 83 ALA A C 1
ATOM 653 O O . ALA A 1 83 ? -14.495 -2.991 10.320 1.00 97.19 83 ALA A O 1
ATOM 654 N N . ASP A 1 84 ? -13.895 -2.975 8.151 1.00 97.19 84 ASP A N 1
ATOM 655 C CA . ASP A 1 84 ? -12.680 -3.776 8.301 1.00 97.19 84 ASP A CA 1
ATOM 656 C C . ASP A 1 84 ? -11.427 -2.918 8.543 1.00 97.19 84 ASP A C 1
ATOM 658 O O . ASP A 1 84 ? -10.366 -3.444 8.887 1.00 97.19 84 ASP A O 1
ATOM 662 N N . PHE A 1 85 ? -11.505 -1.594 8.373 1.00 97.38 85 PHE A N 1
ATOM 663 C CA . PHE A 1 85 ? -10.334 -0.709 8.383 1.00 97.38 85 PHE A CA 1
ATOM 664 C C . PHE A 1 85 ? -9.532 -0.765 9.690 1.00 97.38 85 PHE A C 1
ATOM 666 O O . PHE A 1 85 ? -8.299 -0.771 9.674 1.00 97.38 85 PHE A O 1
ATOM 673 N N . ALA A 1 86 ? -10.215 -0.859 10.834 1.00 96.25 86 ALA A N 1
ATOM 674 C CA . ALA A 1 86 ? -9.555 -1.024 12.129 1.00 96.25 86 ALA A CA 1
ATOM 675 C C . ALA A 1 86 ? -8.760 -2.343 12.200 1.00 96.25 86 ALA A C 1
ATOM 677 O O . ALA A 1 86 ? -7.632 -2.363 12.699 1.00 96.25 86 ALA A O 1
ATOM 678 N N . THR A 1 87 ? -9.305 -3.424 11.636 1.00 96.19 87 THR A N 1
ATOM 679 C CA . THR A 1 87 ? -8.648 -4.735 11.546 1.00 96.19 87 THR A CA 1
ATOM 680 C C . THR A 1 87 ? -7.428 -4.669 10.629 1.00 96.19 87 THR A C 1
ATOM 682 O O . THR A 1 87 ? -6.346 -5.131 11.008 1.00 96.19 87 THR A O 1
ATOM 685 N N . TRP A 1 88 ? -7.550 -4.010 9.473 1.00 97.00 88 TRP A N 1
ATOM 686 C CA . TRP A 1 88 ? -6.429 -3.740 8.567 1.00 97.00 88 TRP A CA 1
ATOM 687 C C . TRP A 1 88 ? -5.292 -2.996 9.271 1.00 97.00 88 TRP A C 1
ATOM 689 O O . TRP A 1 88 ? -4.138 -3.423 9.216 1.00 97.00 88 TRP A O 1
ATOM 699 N N . LYS A 1 89 ? -5.622 -1.933 10.006 1.00 95.62 89 LYS A N 1
ATOM 700 C CA . LYS A 1 89 ? -4.657 -1.136 10.768 1.00 95.62 89 LYS A CA 1
ATOM 701 C C . LYS A 1 89 ? -3.970 -1.941 11.868 1.00 95.62 89 LYS A C 1
ATOM 703 O O . LYS A 1 89 ? -2.753 -1.866 12.012 1.00 95.62 89 LYS A O 1
ATOM 708 N N . SER A 1 90 ? -4.720 -2.762 12.604 1.00 93.94 90 SER A N 1
ATOM 709 C CA . SER A 1 90 ? -4.151 -3.645 13.632 1.00 93.94 90 SER A CA 1
ATOM 710 C C . SER A 1 90 ? -3.190 -4.697 13.056 1.00 93.94 90 SER A C 1
ATOM 712 O O . SER A 1 90 ? -2.235 -5.093 13.721 1.00 93.94 90 SER A O 1
ATOM 714 N N . SER A 1 91 ? -3.390 -5.088 11.793 1.00 94.06 91 SER A N 1
ATOM 715 C CA . SER A 1 91 ? -2.566 -6.080 11.090 1.00 94.06 91 SER A CA 1
ATOM 716 C C . SER A 1 91 ? -1.267 -5.500 10.511 1.00 94.06 91 SER A C 1
ATOM 718 O O . SER A 1 91 ? -0.337 -6.250 10.214 1.00 94.06 91 SER A O 1
ATOM 720 N N . ALA A 1 92 ? -1.161 -4.173 10.376 1.00 90.25 92 ALA A N 1
ATOM 721 C CA . ALA A 1 92 ? 0.026 -3.501 9.836 1.00 90.25 92 ALA A CA 1
ATOM 722 C C . ALA A 1 92 ? 1.250 -3.554 10.772 1.00 90.25 92 ALA A C 1
ATOM 724 O O . ALA A 1 92 ? 2.379 -3.283 10.359 1.00 90.25 92 ALA A O 1
ATOM 725 N N . GLY A 1 93 ? 1.055 -3.946 12.034 1.00 86.25 93 GLY A N 1
ATOM 726 C CA . GLY A 1 93 ? 2.125 -4.155 13.004 1.00 86.25 93 GLY A CA 1
ATOM 727 C C . GLY A 1 93 ? 2.617 -2.862 13.657 1.00 86.25 93 GLY A C 1
ATOM 728 O O . GLY A 1 93 ? 1.842 -2.113 14.248 1.00 86.25 93 GLY A O 1
ATOM 729 N N . LYS A 1 94 ? 3.936 -2.623 13.638 1.00 92.81 94 LYS A N 1
ATOM 730 C CA . LYS A 1 94 ? 4.566 -1.538 14.408 1.00 92.81 94 LYS A CA 1
ATOM 731 C C . LYS A 1 94 ? 4.420 -0.186 13.703 1.00 92.81 94 LYS A C 1
ATOM 733 O O . LYS A 1 94 ? 4.854 -0.037 12.559 1.00 92.81 94 LYS A O 1
ATOM 738 N N . ARG A 1 95 ? 3.909 0.810 14.434 1.00 96.56 95 ARG A N 1
ATOM 739 C CA . ARG A 1 95 ? 3.905 2.220 14.017 1.00 96.56 95 ARG A CA 1
ATOM 740 C C . ARG A 1 95 ? 5.333 2.762 13.899 1.00 96.56 95 ARG A C 1
ATOM 742 O O . ARG A 1 95 ? 6.187 2.460 14.735 1.00 96.56 95 ARG A O 1
ATOM 749 N N . ILE A 1 96 ? 5.589 3.577 12.883 1.00 96.50 96 ILE A N 1
ATOM 750 C CA . ILE A 1 96 ? 6.895 4.196 12.627 1.00 96.50 96 ILE A CA 1
ATOM 751 C C . ILE A 1 96 ? 6.784 5.723 12.642 1.00 96.50 96 ILE A C 1
ATOM 753 O O . ILE A 1 96 ? 5.760 6.287 12.265 1.00 96.50 96 ILE A O 1
ATOM 757 N N . SER A 1 97 ? 7.845 6.390 13.094 1.00 92.75 97 SER A N 1
ATOM 758 C CA . SER A 1 97 ? 7.965 7.855 13.090 1.00 92.75 97 SER A CA 1
ATOM 759 C C . SER A 1 97 ? 8.897 8.368 11.995 1.00 92.75 97 SER A C 1
ATOM 761 O O . SER A 1 97 ? 8.725 9.484 11.525 1.00 92.75 97 SER A O 1
ATOM 763 N N . ASN A 1 98 ? 9.869 7.548 11.589 1.00 92.31 98 ASN A N 1
ATOM 764 C CA . ASN A 1 98 ? 10.877 7.912 10.603 1.00 92.31 98 ASN A CA 1
ATOM 765 C C . ASN A 1 98 ? 10.476 7.304 9.265 1.00 92.31 98 ASN A C 1
ATOM 767 O O . ASN A 1 98 ? 10.532 6.085 9.089 1.00 92.31 98 ASN A O 1
ATOM 771 N N . TRP A 1 99 ? 10.042 8.153 8.349 1.00 94.75 99 TRP A N 1
ATOM 772 C CA . TRP A 1 99 ? 9.618 7.780 7.011 1.00 94.75 99 TRP A CA 1
ATOM 773 C C . TRP A 1 99 ? 9.887 8.954 6.072 1.00 94.75 99 TRP A C 1
ATOM 775 O O . TRP A 1 99 ? 9.897 10.104 6.505 1.00 94.75 99 TRP A O 1
ATOM 785 N N . ASP A 1 100 ? 10.070 8.649 4.791 1.00 94.44 100 ASP A N 1
ATOM 786 C CA . ASP A 1 100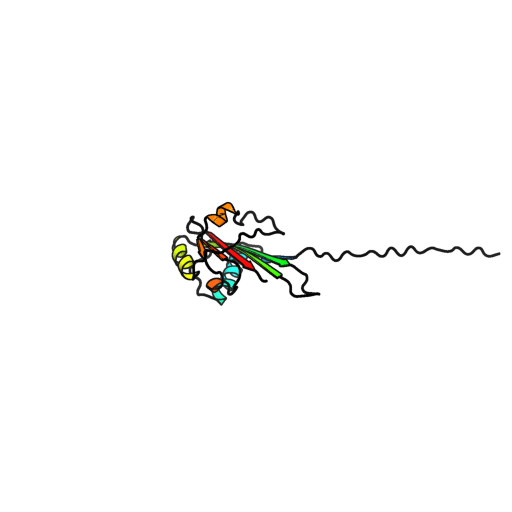 ? 10.244 9.655 3.749 1.00 94.44 100 ASP A CA 1
ATOM 787 C C . ASP A 1 100 ? 9.135 9.546 2.709 1.00 94.44 100 ASP A C 1
ATOM 789 O O . ASP A 1 100 ? 8.699 8.453 2.327 1.00 94.44 100 ASP A O 1
ATOM 793 N N . TYR A 1 101 ? 8.694 10.703 2.224 1.00 95.06 101 TYR A N 1
ATOM 794 C CA . TYR A 1 101 ? 7.830 10.772 1.057 1.00 95.06 101 TYR A CA 1
ATOM 795 C C . TYR A 1 101 ? 8.633 10.435 -0.203 1.00 95.06 101 TYR A C 1
ATOM 797 O O . TYR A 1 101 ? 9.687 11.022 -0.457 1.00 95.06 101 TYR A O 1
ATOM 805 N N . LYS A 1 102 ? 8.095 9.539 -1.031 1.00 93.81 102 LYS A N 1
ATOM 806 C CA . LYS A 1 102 ? 8.553 9.323 -2.404 1.00 93.81 102 LYS A CA 1
ATOM 807 C C . LYS A 1 102 ? 7.371 9.510 -3.343 1.00 93.81 102 LYS A C 1
ATOM 809 O O . LYS A 1 102 ? 6.295 8.969 -3.099 1.00 93.81 102 LYS A O 1
ATOM 814 N N . SER A 1 103 ? 7.588 10.258 -4.416 1.00 91.81 103 SER A N 1
ATO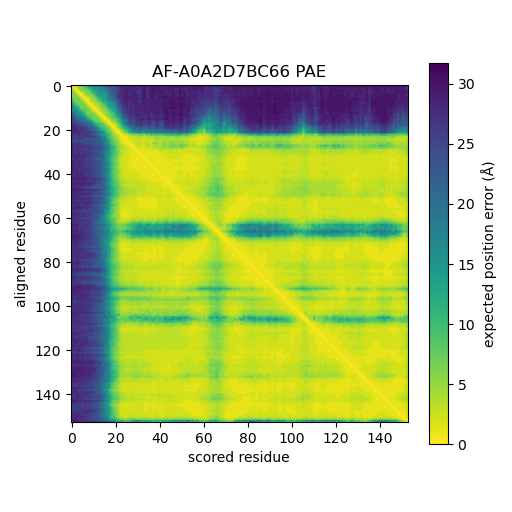M 815 C CA . SER A 1 103 ? 6.670 10.295 -5.547 1.00 91.81 103 SER A CA 1
ATOM 816 C C . SER A 1 103 ? 7.131 9.303 -6.618 1.00 91.81 103 SER A C 1
ATOM 818 O O . SER A 1 103 ? 8.346 9.152 -6.806 1.00 91.81 103 SER A O 1
ATOM 820 N N . PRO A 1 104 ? 6.196 8.683 -7.353 1.00 89.94 104 PRO A N 1
ATOM 821 C CA . PRO A 1 104 ? 6.501 8.038 -8.623 1.00 89.94 104 PRO A CA 1
ATOM 822 C C . PRO A 1 104 ? 7.252 9.028 -9.517 1.00 89.94 104 PRO A C 1
ATOM 824 O O . PRO A 1 104 ? 6.876 10.201 -9.603 1.00 89.94 104 PRO A O 1
ATOM 827 N N . LYS A 1 105 ? 8.354 8.594 -10.126 1.00 86.00 105 LYS A N 1
ATOM 828 C CA . LYS A 1 105 ? 9.181 9.465 -10.977 1.00 86.00 105 LYS A CA 1
ATOM 829 C C . LYS A 1 105 ? 8.840 9.332 -12.454 1.00 86.00 105 LYS A C 1
ATOM 831 O O . LYS A 1 105 ? 9.181 10.217 -13.231 1.00 86.00 105 LYS A O 1
ATOM 836 N N . LYS A 1 106 ? 8.213 8.226 -12.844 1.00 75.25 106 LYS A N 1
ATOM 837 C CA . LYS A 1 106 ? 8.055 7.821 -14.247 1.00 75.25 106 LYS A CA 1
ATOM 838 C C . LYS A 1 106 ? 6.606 7.781 -14.703 1.00 75.25 106 LYS A C 1
ATOM 840 O O . LYS A 1 106 ? 6.351 7.721 -15.899 1.00 75.25 106 LYS A O 1
ATOM 845 N N . ALA A 1 107 ? 5.669 7.820 -13.761 1.00 75.25 107 ALA A N 1
ATOM 846 C CA . ALA A 1 107 ? 4.246 7.888 -14.035 1.00 75.25 107 ALA A CA 1
ATOM 847 C C . ALA A 1 107 ? 3.615 9.014 -13.214 1.00 75.25 107 ALA A C 1
ATOM 849 O O . ALA A 1 107 ? 3.854 9.129 -12.014 1.00 75.25 107 ALA A O 1
ATOM 850 N N . SER A 1 108 ? 2.785 9.836 -13.854 1.00 84.00 108 SER A N 1
ATOM 851 C CA . SER A 1 108 ? 1.896 10.735 -13.119 1.00 84.00 108 SER A CA 1
ATOM 852 C C . SER A 1 108 ? 0.698 9.920 -12.645 1.00 84.00 108 SER A C 1
ATOM 854 O O . SER A 1 108 ? -0.158 9.544 -13.445 1.00 84.00 108 SER A O 1
ATOM 856 N N . LEU A 1 109 ? 0.672 9.588 -11.357 1.00 90.62 109 LEU A N 1
ATOM 857 C CA . LEU A 1 109 ? -0.383 8.774 -10.762 1.00 90.62 109 LEU A CA 1
ATOM 858 C C . LEU A 1 109 ? -1.394 9.685 -10.074 1.00 90.62 109 LEU A C 1
ATOM 860 O O . LEU A 1 109 ? -1.138 10.181 -8.979 1.00 90.62 109 LEU A O 1
ATOM 864 N N . SER A 1 110 ? -2.560 9.877 -10.693 1.00 93.12 110 SER A N 1
ATOM 865 C CA . SER A 1 110 ? -3.658 10.674 -10.120 1.00 93.12 110 SER A CA 1
ATOM 866 C C . SER A 1 110 ? -4.170 10.134 -8.780 1.00 93.12 110 SER A C 1
ATOM 868 O O . SER A 1 110 ? -4.790 10.865 -8.012 1.00 93.12 110 SER A O 1
ATOM 870 N N . TRP A 1 111 ? -3.915 8.856 -8.498 1.00 95.06 111 TRP A N 1
ATOM 871 C CA . TRP A 1 111 ? -4.333 8.170 -7.282 1.00 95.06 111 TRP A CA 1
ATOM 872 C C . TRP A 1 111 ? -3.275 8.152 -6.177 1.00 95.06 111 TRP A C 1
ATOM 874 O O . TRP A 1 111 ? -3.610 7.750 -5.065 1.00 95.06 111 TRP A O 1
ATOM 884 N N . TRP A 1 112 ? -2.023 8.539 -6.441 1.00 97.12 112 TRP A N 1
ATOM 885 C CA . TRP A 1 112 ? -0.982 8.547 -5.410 1.00 97.12 112 TRP A CA 1
ATOM 886 C C . TRP A 1 112 ? -1.128 9.761 -4.491 1.00 97.12 112 TRP A C 1
ATOM 888 O O . TRP A 1 112 ? -1.507 10.845 -4.936 1.00 97.12 112 TRP A O 1
ATOM 898 N N . SER A 1 113 ? -0.826 9.586 -3.204 1.00 95.44 113 SER A N 1
ATOM 899 C CA . SER A 1 113 ? -0.946 10.667 -2.230 1.00 95.44 113 SER A CA 1
ATOM 900 C C . SER A 1 113 ? 0.050 11.789 -2.516 1.00 95.44 113 SER A C 1
ATOM 902 O O . SER A 1 113 ? 1.215 11.543 -2.832 1.00 95.44 113 SER A O 1
ATOM 904 N N . THR A 1 114 ? -0.372 13.041 -2.335 1.00 95.44 114 THR A N 1
ATOM 905 C CA . THR A 1 114 ? 0.574 14.165 -2.297 1.00 95.44 114 THR A CA 1
ATOM 906 C C . THR A 1 114 ? 1.423 14.101 -1.028 1.00 95.44 114 THR A C 1
ATOM 908 O O . THR A 1 114 ? 1.109 13.375 -0.076 1.00 95.44 114 THR A O 1
ATOM 911 N N . LYS A 1 115 ? 2.499 14.890 -0.964 1.00 95.38 115 LYS A N 1
ATOM 912 C CA . LYS A 1 115 ? 3.330 14.974 0.244 1.00 95.38 115 LYS A CA 1
ATOM 913 C C . LYS A 1 115 ? 2.517 15.447 1.454 1.00 95.38 115 LYS A C 1
ATOM 915 O O . LYS A 1 115 ? 2.653 14.899 2.544 1.00 95.38 115 LYS A O 1
ATOM 920 N N . GLU A 1 116 ? 1.630 16.414 1.251 1.00 96.31 116 GLU A N 1
ATOM 921 C CA . GLU A 1 116 ? 0.762 16.990 2.280 1.00 96.31 116 GLU A CA 1
ATOM 922 C C . GLU A 1 116 ? -0.223 15.951 2.812 1.00 96.31 116 GLU A C 1
ATOM 924 O O . GLU A 1 116 ? -0.367 15.822 4.024 1.00 96.31 116 GLU A O 1
ATOM 929 N N . GLN A 1 117 ? -0.847 15.169 1.924 1.00 96.00 117 GLN A N 1
ATOM 930 C CA . GLN A 1 117 ? -1.721 14.058 2.312 1.00 96.00 117 GLN A CA 1
ATOM 931 C C . GLN A 1 117 ? -0.941 1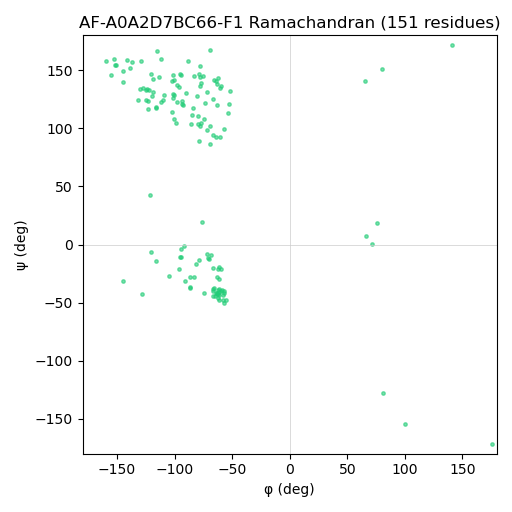2.974 3.059 1.00 96.00 117 GLN A C 1
ATOM 933 O O . GLN A 1 117 ? -1.405 12.473 4.079 1.00 96.00 117 GLN A O 1
ATOM 938 N N . THR A 1 118 ? 0.269 12.657 2.589 1.00 96.56 118 THR A N 1
ATOM 939 C CA . THR A 1 118 ? 1.146 11.650 3.201 1.00 96.56 118 THR A CA 1
ATOM 940 C C . THR A 1 118 ? 1.524 12.034 4.636 1.00 96.56 118 THR A C 1
ATOM 942 O O . THR A 1 118 ? 1.509 11.182 5.518 1.00 96.56 118 THR A O 1
ATOM 945 N N . ASN A 1 119 ? 1.768 13.322 4.910 1.00 96.44 119 ASN A N 1
ATOM 946 C CA . ASN A 1 119 ? 2.047 13.826 6.263 1.00 96.44 119 ASN A CA 1
ATOM 947 C C . ASN A 1 119 ? 0.891 13.612 7.260 1.00 96.44 119 ASN A C 1
ATOM 949 O O . ASN A 1 119 ? 1.121 13.679 8.465 1.00 96.44 119 ASN A O 1
ATOM 953 N N . GLN A 1 120 ? -0.333 13.378 6.778 1.00 96.88 120 GLN A N 1
ATOM 954 C CA . GLN A 1 120 ? -1.513 13.127 7.613 1.00 96.88 120 GLN A CA 1
ATOM 955 C C . GLN A 1 120 ? -1.790 11.632 7.831 1.00 96.88 120 GLN A C 1
ATOM 957 O O . GLN A 1 120 ? -2.723 11.284 8.554 1.00 96.88 120 GLN A O 1
ATOM 962 N N . LEU A 1 121 ? -1.022 10.740 7.198 1.00 97.81 121 LEU A N 1
ATOM 963 C CA . LEU A 1 121 ? -1.228 9.300 7.322 1.00 97.81 121 LEU A CA 1
ATOM 964 C C . LEU A 1 121 ? -0.647 8.775 8.633 1.00 97.81 121 LEU A C 1
ATOM 966 O O . LEU A 1 121 ? 0.413 9.204 9.096 1.00 97.81 121 LEU A O 1
ATOM 970 N N . GLU A 1 122 ? -1.299 7.764 9.199 1.00 97.94 122 GLU A N 1
ATOM 971 C CA . GLU A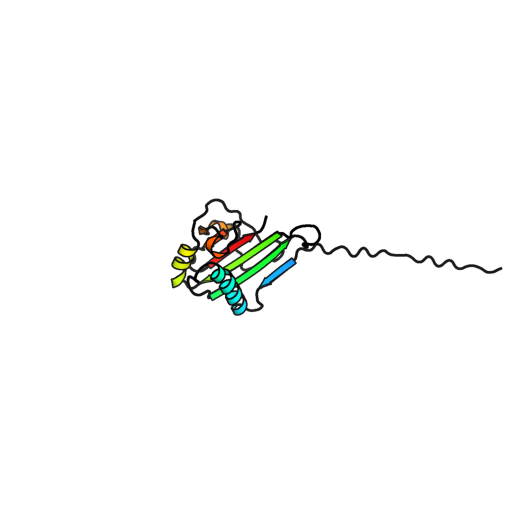 1 122 ? -0.688 6.984 10.267 1.00 97.94 122 GLU A CA 1
ATOM 972 C C . GLU A 1 122 ? 0.205 5.892 9.676 1.00 97.94 122 GLU A C 1
ATOM 974 O O . GLU A 1 122 ? -0.272 5.007 8.967 1.00 97.94 122 GLU A O 1
ATOM 979 N N . MET A 1 123 ? 1.506 5.974 9.967 1.00 98.00 123 MET A N 1
ATOM 980 C CA . MET A 1 123 ? 2.533 5.174 9.299 1.00 98.00 123 MET A CA 1
ATOM 981 C C . MET A 1 123 ? 2.918 3.916 10.070 1.00 98.00 123 MET A C 1
ATOM 983 O O . MET A 1 123 ? 3.215 3.961 11.266 1.00 98.00 123 MET A O 1
ATOM 987 N N . TYR A 1 124 ? 3.030 2.808 9.346 1.00 97.94 124 TYR A N 1
ATOM 988 C CA . TYR A 1 124 ? 3.439 1.501 9.846 1.00 97.94 124 TYR A CA 1
ATOM 989 C C . TYR A 1 124 ? 4.558 0.902 8.995 1.00 97.94 124 TYR A C 1
ATOM 991 O O . TYR A 1 124 ? 4.747 1.254 7.828 1.00 97.94 124 TYR A O 1
ATOM 999 N N . SER A 1 125 ? 5.306 -0.030 9.585 1.00 96.00 125 SER A N 1
ATOM 1000 C CA . SER A 1 125 ? 6.299 -0.815 8.850 1.00 96.00 125 SER A CA 1
ATOM 1001 C C . SER A 1 125 ? 5.626 -1.670 7.766 1.00 96.00 125 SER A C 1
ATOM 1003 O O . SER A 1 125 ? 4.618 -2.314 8.048 1.00 96.00 125 SER A O 1
ATOM 1005 N N . PRO A 1 126 ? 6.196 -1.771 6.552 1.00 95.50 126 PRO A N 1
ATOM 1006 C CA . PRO A 1 126 ? 5.621 -2.603 5.496 1.00 95.50 126 PRO A CA 1
ATOM 1007 C C . PRO A 1 126 ? 5.924 -4.095 5.665 1.00 95.50 126 PRO A C 1
ATOM 1009 O O . PRO A 1 126 ? 5.306 -4.931 5.005 1.00 95.50 126 PRO A O 1
ATOM 1012 N N . LYS A 1 127 ? 6.862 -4.460 6.548 1.00 94.06 127 LYS A N 1
ATOM 1013 C CA . LYS A 1 127 ? 7.367 -5.832 6.673 1.00 94.06 127 LYS A CA 1
ATOM 1014 C C . LYS A 1 127 ? 6.279 -6.873 6.979 1.00 94.06 127 LYS A C 1
ATOM 1016 O O . LYS A 1 127 ? 6.314 -7.913 6.325 1.00 94.06 127 LYS A O 1
ATOM 1021 N N . PRO A 1 128 ? 5.314 -6.639 7.891 1.00 92.88 128 PRO A N 1
ATOM 1022 C CA . PRO A 1 128 ? 4.277 -7.630 8.185 1.00 92.88 128 PRO A CA 1
ATOM 1023 C C . PRO A 1 128 ? 3.391 -7.958 6.980 1.00 92.88 128 PRO A C 1
ATOM 1025 O O . PRO A 1 128 ? 3.127 -9.125 6.724 1.00 92.88 128 PRO A O 1
ATOM 1028 N N . MET A 1 129 ? 2.978 -6.950 6.207 1.00 92.44 129 MET A N 1
ATOM 1029 C CA . MET A 1 129 ? 2.016 -7.128 5.112 1.00 92.44 129 MET A CA 1
ATOM 1030 C C . MET A 1 129 ? 2.676 -7.434 3.761 1.00 92.44 129 MET A C 1
ATOM 1032 O O . MET A 1 129 ? 2.110 -8.161 2.952 1.00 92.44 129 MET A O 1
ATOM 1036 N N . PHE A 1 130 ? 3.879 -6.906 3.518 1.00 91.94 130 PHE A N 1
ATOM 1037 C CA . PHE A 1 130 ? 4.545 -6.956 2.209 1.00 91.94 130 PHE A CA 1
ATOM 1038 C C . PHE A 1 130 ? 5.898 -7.676 2.236 1.00 91.94 130 PHE A C 1
ATOM 1040 O O . PHE A 1 130 ? 6.511 -7.896 1.194 1.00 91.94 130 PHE A O 1
ATOM 1047 N N . GLY A 1 131 ? 6.401 -8.059 3.413 1.00 91.38 131 GLY A N 1
ATOM 1048 C CA . GLY A 1 131 ? 7.686 -8.750 3.560 1.00 91.38 131 GLY A CA 1
ATOM 1049 C C . GLY A 1 131 ? 8.914 -7.915 3.181 1.00 91.38 131 GLY A C 1
ATOM 1050 O O . GLY A 1 131 ? 10.015 -8.458 3.153 1.00 91.38 131 GLY A O 1
ATOM 1051 N N . ARG A 1 132 ? 8.753 -6.617 2.892 1.00 90.88 132 ARG A N 1
ATOM 1052 C CA . ARG A 1 132 ? 9.855 -5.699 2.569 1.00 90.88 132 ARG A CA 1
ATOM 1053 C C . ARG A 1 132 ? 10.215 -4.859 3.794 1.00 90.88 132 ARG A C 1
ATOM 1055 O O . ARG A 1 132 ? 9.337 -4.464 4.553 1.00 90.88 132 ARG A O 1
ATOM 1062 N N . SER A 1 133 ? 11.507 -4.608 4.001 1.00 91.12 133 SER A N 1
ATOM 1063 C CA . SER A 1 133 ? 11.988 -3.840 5.162 1.00 91.12 133 SER A CA 1
ATOM 1064 C C . SER A 1 133 ? 11.918 -2.327 4.953 1.00 91.12 133 SER A C 1
ATOM 1066 O O . SER A 1 133 ? 11.771 -1.598 5.929 1.00 91.12 133 SER A O 1
ATOM 1068 N N . ASN A 1 134 ? 12.011 -1.859 3.704 1.00 94.81 134 ASN A N 1
ATOM 1069 C CA . ASN A 1 134 ? 12.055 -0.434 3.385 1.00 94.81 134 ASN A CA 1
ATOM 1070 C C . ASN A 1 134 ? 10.704 0.080 2.893 1.00 94.81 134 ASN A C 1
ATOM 1072 O O . ASN A 1 134 ? 10.000 -0.617 2.156 1.00 94.81 134 ASN A O 1
ATOM 1076 N N . GLY A 1 135 ? 10.411 1.332 3.241 1.00 95.94 135 GLY A N 1
ATOM 1077 C CA . GLY A 1 135 ? 9.164 2.012 2.912 1.00 95.94 135 GLY A CA 1
ATOM 1078 C C . GLY A 1 135 ? 8.188 2.032 4.086 1.00 95.94 135 GLY A C 1
ATOM 1079 O O . GLY A 1 135 ? 8.607 1.991 5.244 1.00 95.94 135 GLY A O 1
ATOM 1080 N N . TRP A 1 136 ? 6.897 2.129 3.791 1.00 97.56 136 TRP A N 1
ATOM 1081 C CA . TRP A 1 136 ? 5.845 2.334 4.781 1.00 97.56 136 TRP A CA 1
ATOM 1082 C C . TRP A 1 136 ? 4.466 1.912 4.261 1.00 97.56 136 TRP A C 1
ATOM 1084 O O . TRP A 1 136 ? 4.224 1.848 3.055 1.00 97.56 136 TRP A O 1
ATOM 1094 N N . VAL A 1 137 ? 3.558 1.635 5.197 1.00 98.12 137 VAL A N 1
ATOM 1095 C CA . VAL A 1 137 ? 2.114 1.491 4.965 1.00 98.12 137 VAL A CA 1
ATOM 1096 C C . VAL A 1 137 ? 1.419 2.612 5.731 1.00 98.12 137 VAL A C 1
ATOM 1098 O O . VAL A 1 137 ? 1.554 2.698 6.950 1.00 98.12 137 VAL A O 1
ATOM 1101 N N . GLY A 1 138 ? 0.727 3.493 5.019 1.00 98.19 138 GLY A N 1
ATOM 1102 C CA . GLY A 1 138 ? 0.087 4.687 5.553 1.00 98.19 138 GLY A CA 1
ATOM 1103 C C . GLY A 1 138 ? -1.430 4.561 5.528 1.00 98.19 138 GLY A C 1
ATOM 1104 O O . GLY A 1 138 ? -2.020 4.338 4.473 1.00 98.19 138 GLY A O 1
ATOM 1105 N N . PHE A 1 139 ? -2.062 4.732 6.683 1.00 98.44 139 PHE A N 1
ATOM 1106 C CA . PHE A 1 139 ? -3.514 4.673 6.843 1.00 98.44 139 PHE A CA 1
ATOM 1107 C C . PHE A 1 139 ? -4.095 6.084 6.836 1.00 98.44 139 PHE A C 1
ATOM 1109 O O . PHE A 1 139 ? -3.705 6.916 7.659 1.00 98.44 139 PHE A O 1
ATOM 1116 N N . ALA A 1 140 ? -5.021 6.353 5.916 1.00 98.19 140 ALA A N 1
ATOM 1117 C CA . ALA A 1 140 ? -5.676 7.649 5.808 1.00 98.19 140 ALA A CA 1
ATOM 1118 C C . ALA A 1 140 ? -6.766 7.836 6.873 1.00 98.19 140 ALA A C 1
ATOM 1120 O O . ALA A 1 140 ? -7.378 6.883 7.355 1.00 98.19 140 ALA A O 1
ATOM 1121 N N . ALA A 1 141 ? -7.041 9.093 7.219 1.00 97.25 141 ALA A N 1
ATOM 1122 C CA . ALA A 1 141 ? -8.073 9.445 8.196 1.00 97.25 141 ALA A CA 1
ATOM 1123 C C . ALA A 1 141 ? -9.515 9.234 7.684 1.00 97.25 141 ALA A C 1
ATOM 1125 O O . ALA A 1 141 ? -10.456 9.334 8.465 1.00 97.25 141 ALA A O 1
ATOM 1126 N N . ASP A 1 142 ? -9.698 8.930 6.393 1.00 96.94 142 ASP A N 1
ATOM 1127 C CA . ASP A 1 142 ? -11.008 8.642 5.791 1.00 96.94 142 ASP A CA 1
ATOM 1128 C C . ASP A 1 142 ? -11.603 7.286 6.219 1.00 96.94 142 ASP A C 1
ATOM 1130 O O . ASP A 1 142 ? -12.786 7.022 5.984 1.00 96.94 142 ASP A O 1
ATOM 1134 N N . GLY A 1 143 ? -10.796 6.438 6.866 1.00 97.44 143 GLY A N 1
ATOM 1135 C CA . GLY A 1 143 ? -11.211 5.133 7.360 1.00 97.44 143 GLY A CA 1
ATOM 1136 C C . GLY A 1 143 ? -11.341 4.061 6.279 1.00 97.44 143 GLY A C 1
ATOM 1137 O O . GLY A 1 143 ? -12.029 3.074 6.520 1.00 97.44 143 GLY A O 1
ATOM 1138 N N . GLN A 1 144 ? -10.746 4.245 5.095 1.00 97.94 144 GLN A N 1
ATOM 1139 C CA . GLN A 1 144 ? -10.776 3.254 4.006 1.00 97.94 144 GLN A CA 1
ATOM 1140 C C . GLN A 1 144 ? -9.496 3.186 3.184 1.00 97.94 144 GLN A C 1
ATOM 1142 O O . GLN A 1 144 ? -9.184 2.125 2.643 1.00 97.94 144 GLN A O 1
ATOM 1147 N N . THR A 1 145 ? -8.779 4.297 3.037 1.00 98.62 145 THR A N 1
ATOM 1148 C CA . THR A 1 145 ? -7.652 4.365 2.111 1.00 98.62 145 THR A CA 1
ATOM 1149 C C . THR A 1 145 ? -6.356 3.963 2.803 1.00 98.62 145 THR A C 1
ATOM 1151 O O . THR A 1 145 ? -6.000 4.483 3.865 1.00 98.62 145 THR A O 1
ATOM 1154 N N . ILE A 1 146 ? -5.620 3.053 2.168 1.00 98.50 146 ILE A N 1
ATOM 1155 C CA . ILE A 1 146 ? -4.300 2.602 2.608 1.00 98.50 146 ILE A CA 1
ATOM 1156 C C . ILE A 1 146 ? -3.312 2.851 1.471 1.00 98.50 146 ILE A C 1
ATOM 1158 O O . ILE A 1 146 ? -3.501 2.356 0.363 1.00 98.50 146 ILE A O 1
ATOM 1162 N N . TYR A 1 147 ? -2.248 3.596 1.743 1.00 98.31 147 TYR A N 1
ATOM 1163 C CA . TYR A 1 147 ? -1.145 3.826 0.813 1.00 98.31 147 TYR A CA 1
ATOM 1164 C C . TYR A 1 147 ? 0.048 2.955 1.192 1.00 98.31 147 TYR A C 1
ATOM 1166 O O . TYR A 1 147 ? 0.353 2.786 2.371 1.00 98.31 147 TYR A O 1
ATOM 1174 N N . ILE A 1 148 ? 0.738 2.405 0.202 1.00 97.81 148 ILE A N 1
ATOM 1175 C CA . ILE A 1 148 ? 1.863 1.496 0.395 1.00 97.81 148 ILE A CA 1
ATOM 1176 C C . ILE A 1 148 ? 3.018 1.943 -0.484 1.00 97.81 148 ILE A C 1
ATOM 1178 O O . ILE A 1 148 ? 2.890 2.022 -1.705 1.00 97.81 148 ILE A O 1
ATOM 1182 N N . LEU A 1 149 ? 4.162 2.172 0.148 1.00 97.50 149 LEU A N 1
ATOM 1183 C CA . LEU A 1 149 ? 5.439 2.386 -0.511 1.00 97.50 149 LEU A CA 1
ATOM 1184 C C . LEU A 1 149 ? 6.403 1.300 -0.048 1.00 97.50 149 LEU A C 1
ATOM 1186 O O . LEU A 1 149 ? 6.618 1.146 1.152 1.00 97.50 149 LEU A O 1
ATOM 1190 N N . THR A 1 150 ? 7.050 0.593 -0.971 1.00 96.94 150 THR A N 1
ATOM 1191 C CA . THR A 1 150 ? 8.192 -0.271 -0.630 1.00 96.94 150 THR A CA 1
ATOM 1192 C C . THR A 1 150 ? 9.293 -0.159 -1.672 1.00 96.94 150 THR A C 1
ATOM 1194 O O . THR A 1 150 ? 9.012 0.145 -2.826 1.00 96.94 150 THR A O 1
ATOM 1197 N N . PHE A 1 151 ? 10.551 -0.385 -1.295 1.00 94.88 151 PHE A N 1
ATOM 1198 C CA . PHE A 1 151 ? 11.658 -0.312 -2.254 1.00 94.88 151 PHE A CA 1
ATOM 1199 C C . PHE A 1 151 ? 12.861 -1.187 -1.888 1.00 94.88 151 PHE A C 1
ATOM 1201 O O . PHE A 1 151 ? 13.034 -1.579 -0.730 1.00 94.88 151 PHE A O 1
ATOM 1208 N N . THR A 1 152 ? 13.690 -1.494 -2.881 1.00 90.50 152 THR A N 1
ATOM 1209 C CA . THR A 1 152 ? 15.029 -2.075 -2.689 1.00 90.50 152 THR A CA 1
ATOM 1210 C C . THR A 1 152 ? 16.070 -0.967 -2.508 1.00 90.50 152 THR A C 1
ATOM 1212 O O . THR A 1 152 ? 15.800 0.192 -2.830 1.00 90.50 152 THR A O 1
ATOM 1215 N N . MET A 1 153 ? 17.199 -1.315 -1.886 1.0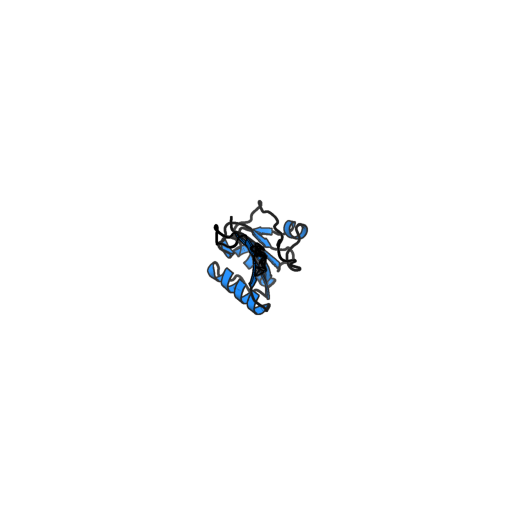0 72.88 153 MET A N 1
ATOM 1216 C CA . MET A 1 153 ? 18.379 -0.451 -1.767 1.00 72.88 153 MET A CA 1
ATOM 1217 C C . MET A 1 153 ? 19.450 -0.904 -2.744 1.00 72.88 153 MET A C 1
ATOM 1219 O O . MET A 1 153 ? 19.516 -2.145 -2.928 1.00 72.88 153 MET A O 1
#

Nearest PDB structures (foldseek):
  8je4-assembly1_B  TM=3.478E-01  e=2.651E+00  Limnothrix sp. CACIAM 69d

Sequence (153 aa):
MKTQWVFILAISIWLTGCDNSPYVHTFGETSAERVAVMTDIIKKRISLPGSILDAECIEEQYGDGRFGPSDFTFFAKLVVEKADFATWKSSAGKRISNWDYKSPKKASLSWWSTKEQTNQLEMYSPKPMFGRSNGWVGFAADGQTIYILTFTM

Solvent-accessible surface area (backbone atoms only — not comparable to full-atom values): 9081 Å² total; per-residue (Å²): 137,84,86,82,82,82,81,83,79,80,81,77,80,78,74,76,70,77,78,80,71,63,50,74,48,74,54,56,96,46,54,69,47,21,31,48,52,52,48,55,56,29,53,76,59,36,82,73,61,56,62,69,77,36,34,47,50,41,35,40,34,41,65,88,52,79,91,49,85,53,37,42,40,35,44,35,36,37,32,36,43,60,91,30,32,67,49,44,57,66,58,33,62,56,74,54,87,86,80,79,88,79,74,74,90,88,52,92,57,92,80,57,76,50,70,72,58,52,73,65,31,53,38,19,42,25,38,54,44,66,73,36,86,39,62,31,32,26,39,42,87,85,42,31,43,36,40,37,40,36,46,60,131